Protein AF-A0A2H0X8S0-F1 (afdb_monomer_lite)

pLDDT: mean 93.12, std 5.33, range [63.56, 97.56]

Radius of gyration: 14.43 Å; chains: 1; bounding box: 30×30×34 Å

Sequence (84 aa):
MLEEAGIVVLPINRVSFWDSKILVDGPYSGLPYINLVGIAKKIAGRVRLSEEHEDFAWVKKEEGLNYDLTEVTRKALLVLREKI

Foldseek 3Di:
DCQFWVFDKDFPFFAQDKDWDQACDDPRHRDIDMDGDTDIDTDDGGTDGDPVDDDDDDDDLVCVCVDDDDPVVNVSSVSCSVVD

Organism: NCBI:txid1975086

Secondary structure (DSSP, 8-state):
-HHHHSEEEEEEEEEEEEEEEE--SSTTTTSEEEEEEEEEEEEEE-----TT-S------TTTGGGS---HHHHHHHHHHTTT-

InterPro domains:
  IPR015797 NUDIX hydrolase-like domain superfamily [SSF55811] (2-82)

Structure (mmCIF, N/CA/C/O backbone):
data_AF-A0A2H0X8S0-F1
#
_entry.id   AF-A0A2H0X8S0-F1
#
loop_
_atom_site.group_PDB
_atom_site.id
_atom_site.type_symbol
_atom_site.label_atom_id
_atom_site.label_alt_id
_atom_site.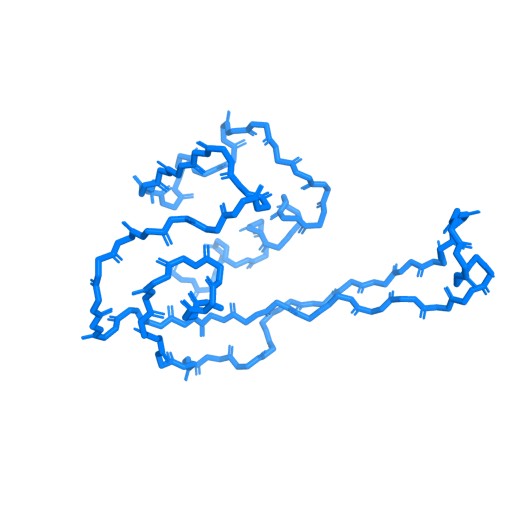label_comp_id
_atom_site.label_asym_id
_atom_site.label_entity_id
_atom_site.label_seq_id
_atom_site.pdbx_PDB_ins_code
_atom_site.Cartn_x
_atom_site.Cartn_y
_atom_site.Cartn_z
_atom_site.occupancy
_atom_site.B_iso_or_equiv
_atom_site.auth_seq_id
_atom_site.auth_comp_id
_atom_site.auth_asym_id
_atom_site.auth_atom_id
_atom_site.pdbx_PDB_model_num
ATOM 1 N N . MET A 1 1 ? 2.033 7.741 4.487 1.00 87.50 1 MET A N 1
ATOM 2 C CA . MET A 1 1 ? 0.742 7.697 5.224 1.00 87.50 1 MET A CA 1
ATOM 3 C C . MET A 1 1 ? 0.311 9.060 5.732 1.00 87.50 1 MET A C 1
ATOM 5 O O . MET A 1 1 ? -0.829 9.418 5.480 1.00 87.50 1 MET A O 1
ATOM 9 N N . LEU A 1 2 ? 1.161 9.810 6.449 1.00 93.69 2 LEU A N 1
ATOM 10 C CA . LEU A 1 2 ? 0.773 11.152 6.894 1.00 93.69 2 LEU A CA 1
ATOM 11 C C . LEU A 1 2 ? 0.594 12.111 5.708 1.00 93.69 2 LEU A C 1
ATOM 13 O O . LEU A 1 2 ? -0.425 12.783 5.648 1.00 93.69 2 LEU A O 1
ATOM 17 N N . GLU A 1 3 ? 1.546 12.114 4.773 1.00 93.50 3 GLU A N 1
ATOM 18 C CA . GLU A 1 3 ? 1.512 12.940 3.556 1.00 93.50 3 GLU A CA 1
ATOM 19 C C . GLU A 1 3 ? 0.352 12.531 2.637 1.00 93.50 3 GLU A C 1
ATOM 21 O O . GLU A 1 3 ? -0.543 13.334 2.403 1.00 93.50 3 GLU A O 1
ATOM 26 N N . GLU A 1 4 ? 0.297 11.256 2.235 1.00 92.38 4 GLU A N 1
ATOM 27 C CA . GLU A 1 4 ? -0.732 10.777 1.294 1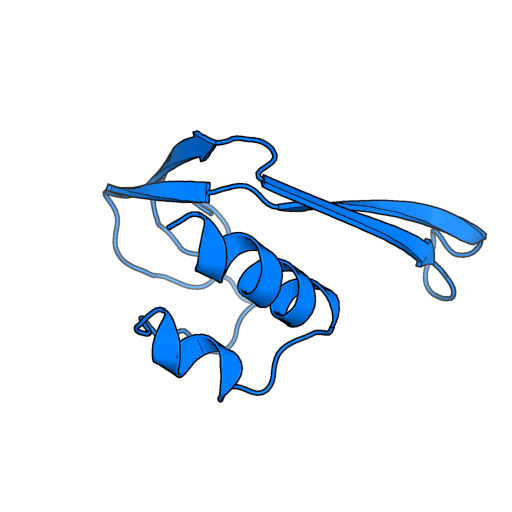.00 92.38 4 GLU A CA 1
ATOM 28 C C . GLU A 1 4 ? -2.165 10.704 1.835 1.00 92.38 4 GLU A C 1
ATOM 30 O O . GLU A 1 4 ? -3.118 10.785 1.067 1.00 92.38 4 GLU A O 1
ATOM 35 N N . ALA A 1 5 ? -2.350 10.472 3.139 1.00 95.38 5 ALA A N 1
ATOM 36 C CA . ALA A 1 5 ? -3.661 10.114 3.689 1.00 95.38 5 ALA A CA 1
ATOM 37 C C . ALA A 1 5 ? -4.019 10.827 5.002 1.00 95.38 5 ALA A C 1
ATOM 39 O O . ALA A 1 5 ? -5.071 10.544 5.577 1.00 95.38 5 ALA A O 1
ATOM 40 N N . GLY A 1 6 ? -3.172 11.716 5.531 1.00 95.94 6 GLY A N 1
ATOM 41 C CA . GLY A 1 6 ? -3.466 12.488 6.746 1.00 95.94 6 GLY A CA 1
ATOM 42 C C . GLY A 1 6 ? -3.558 11.664 8.040 1.00 95.94 6 GLY A C 1
ATOM 43 O O . GLY A 1 6 ? -4.029 12.164 9.067 1.00 95.94 6 GLY A O 1
ATOM 44 N N . ILE A 1 7 ? -3.125 10.398 8.021 1.00 96.94 7 ILE A N 1
ATOM 45 C CA . ILE A 1 7 ? -3.204 9.497 9.178 1.00 96.94 7 ILE A CA 1
ATOM 46 C C . ILE A 1 7 ? -1.832 9.176 9.760 1.00 96.94 7 ILE A C 1
ATOM 48 O O . ILE A 1 7 ? -0.857 8.925 9.050 1.00 96.94 7 ILE A O 1
ATOM 52 N N . VAL A 1 8 ? -1.791 9.114 11.091 1.00 96.75 8 VAL A N 1
ATOM 53 C CA . VAL A 1 8 ? -0.614 8.666 11.836 1.00 96.75 8 VAL A CA 1
ATOM 54 C C . VAL A 1 8 ? -0.766 7.178 12.116 1.00 96.75 8 VAL A C 1
ATOM 56 O O . VAL A 1 8 ? -1.780 6.734 12.671 1.00 96.75 8 VAL A O 1
ATOM 59 N N . VAL A 1 9 ? 0.253 6.411 11.741 1.00 96.25 9 VAL A N 1
ATOM 60 C CA . VAL A 1 9 ? 0.278 4.957 11.890 1.00 96.25 9 VAL A CA 1
ATOM 61 C C . VAL A 1 9 ? 1.481 4.516 12.715 1.00 96.25 9 VAL A C 1
ATOM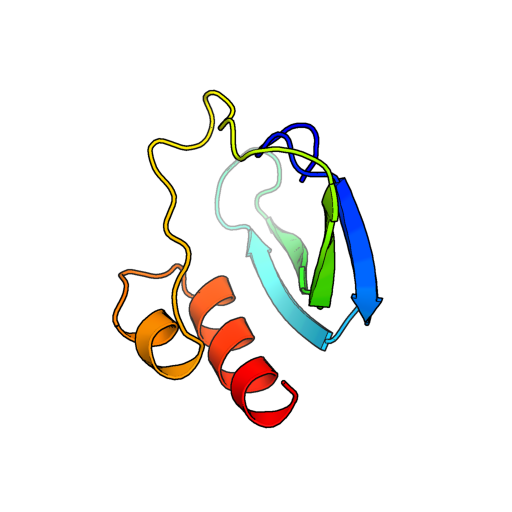 63 O O . VAL A 1 9 ? 2.554 5.107 12.631 1.00 96.25 9 VAL A O 1
ATOM 66 N N . LEU A 1 10 ? 1.301 3.451 13.491 1.00 96.50 10 LEU A N 1
ATOM 67 C CA . LEU A 1 10 ? 2.372 2.741 14.176 1.00 96.50 10 LEU A CA 1
ATOM 68 C C . LEU A 1 10 ? 2.644 1.424 13.431 1.00 96.50 10 LEU A C 1
ATOM 70 O O . LEU A 1 10 ? 1.733 0.592 13.353 1.00 96.50 10 LEU A O 1
ATOM 74 N N . PRO A 1 11 ? 3.851 1.201 12.881 1.00 94.38 11 PRO A N 1
ATOM 75 C CA . PRO A 1 11 ? 4.197 -0.072 12.254 1.00 94.38 11 PRO A CA 1
ATOM 76 C C . PRO A 1 11 ? 4.155 -1.214 13.278 1.00 94.38 11 PRO A C 1
ATOM 78 O O . PRO A 1 11 ? 4.865 -1.165 14.280 1.00 94.38 11 PRO A O 1
ATOM 81 N N . ILE A 1 12 ? 3.346 -2.245 13.018 1.00 93.94 12 ILE A N 1
ATOM 82 C CA . ILE A 1 12 ? 3.312 -3.487 13.808 1.00 93.94 12 ILE A CA 1
ATOM 83 C C . ILE A 1 12 ? 4.343 -4.471 13.252 1.00 93.94 12 ILE A C 1
ATOM 85 O O . ILE A 1 12 ? 5.105 -5.074 14.000 1.00 93.94 12 ILE A O 1
ATOM 89 N N . ASN A 1 13 ? 4.390 -4.606 11.925 1.00 91.88 13 ASN A N 1
ATOM 90 C CA . ASN A 1 13 ? 5.391 -5.401 11.229 1.00 91.88 13 ASN A CA 1
ATOM 91 C C . ASN A 1 13 ? 5.890 -4.623 10.009 1.00 91.88 13 ASN A C 1
ATOM 93 O O . ASN A 1 13 ? 5.109 -4.264 9.130 1.00 91.88 13 ASN A O 1
ATOM 97 N N . ARG A 1 14 ? 7.197 -4.355 9.965 1.00 89.62 14 ARG A N 1
ATOM 98 C CA . ARG A 1 14 ? 7.811 -3.506 8.935 1.00 89.62 14 ARG A CA 1
ATOM 99 C C . ARG A 1 14 ? 7.871 -4.181 7.564 1.00 89.62 14 ARG A C 1
ATOM 101 O O . ARG A 1 14 ? 7.755 -3.480 6.569 1.00 89.62 14 ARG A O 1
ATOM 108 N N . VAL A 1 15 ? 8.018 -5.508 7.511 1.00 92.56 15 VAL A N 1
ATOM 109 C CA . VAL A 1 15 ? 8.077 -6.270 6.253 1.00 92.56 15 VAL A CA 1
ATOM 110 C C . VAL A 1 15 ? 7.300 -7.570 6.421 1.00 92.56 15 VAL A C 1
ATOM 112 O O . VAL A 1 15 ? 7.765 -8.538 7.015 1.00 92.56 15 VAL A O 1
ATOM 115 N N . SER A 1 16 ? 6.077 -7.577 5.908 1.00 91.88 16 SER A N 1
ATOM 116 C CA . SER A 1 16 ? 5.162 -8.721 5.971 1.00 91.88 16 SER A CA 1
ATOM 117 C C . SER A 1 16 ? 5.011 -9.433 4.627 1.00 91.88 16 SER A C 1
ATOM 119 O O . SER A 1 16 ? 4.695 -10.628 4.607 1.00 91.88 16 SER A O 1
ATOM 121 N N . PHE A 1 17 ? 5.267 -8.708 3.538 1.00 94.00 17 PHE A N 1
ATOM 122 C CA . PHE A 1 17 ? 5.338 -9.185 2.164 1.00 94.00 17 PHE A CA 1
ATOM 123 C C . PHE A 1 17 ? 6.352 -8.332 1.391 1.00 94.00 17 PHE A C 1
ATOM 125 O O . PHE A 1 17 ? 6.524 -7.147 1.687 1.00 94.00 17 PHE A O 1
ATOM 132 N N . TRP A 1 18 ? 7.016 -8.936 0.413 1.00 94.81 18 TRP A N 1
ATOM 133 C CA . TRP A 1 18 ? 7.850 -8.226 -0.542 1.00 94.81 18 TRP A CA 1
ATOM 134 C C . TRP A 1 18 ? 7.657 -8.824 -1.934 1.00 94.81 18 TRP A C 1
ATOM 136 O O . TRP A 1 18 ? 7.366 -10.011 -2.066 1.00 94.81 18 TRP A O 1
ATOM 146 N N . ASP A 1 19 ? 7.815 -7.987 -2.952 1.00 95.00 19 ASP A N 1
ATOM 147 C CA . ASP A 1 19 ? 7.828 -8.387 -4.360 1.00 95.00 19 ASP A CA 1
ATOM 148 C C . ASP A 1 19 ? 8.886 -7.560 -5.089 1.00 95.00 19 ASP A C 1
ATOM 150 O O . ASP A 1 19 ? 9.257 -6.474 -4.631 1.00 95.00 19 ASP A O 1
ATOM 154 N N . SER A 1 20 ? 9.366 -8.036 -6.228 1.00 95.12 20 SER A N 1
ATOM 155 C CA . SER A 1 20 ? 10.284 -7.270 -7.061 1.00 95.12 20 SER A CA 1
ATOM 156 C C . SER A 1 20 ? 9.960 -7.412 -8.538 1.00 95.12 20 SER A C 1
ATOM 158 O O . SER A 1 20 ? 9.419 -8.413 -9.000 1.00 95.12 20 SER A O 1
ATOM 160 N N . LYS A 1 21 ? 10.284 -6.367 -9.295 1.00 94.06 21 LYS A N 1
ATOM 161 C CA . LYS A 1 21 ? 10.178 -6.362 -10.754 1.00 94.06 21 LYS A CA 1
ATOM 162 C C . LYS A 1 21 ? 11.275 -5.502 -11.357 1.00 94.06 21 LYS A C 1
ATOM 164 O O . LYS A 1 21 ? 11.803 -4.613 -10.692 1.00 94.06 21 LYS A O 1
ATOM 169 N N . ILE A 1 22 ? 11.590 -5.742 -12.623 1.00 96.25 22 ILE A N 1
ATOM 170 C CA . ILE A 1 22 ? 12.370 -4.790 -13.412 1.00 96.25 22 ILE A CA 1
ATOM 171 C C . ILE A 1 22 ? 11.408 -3.720 -13.925 1.00 96.25 22 ILE A C 1
ATOM 173 O O . ILE A 1 22 ? 10.336 -4.046 -14.440 1.00 96.25 22 ILE A O 1
ATOM 177 N N . LEU A 1 23 ? 11.759 -2.448 -13.747 1.00 94.94 23 LEU A N 1
ATOM 178 C CA . LEU A 1 23 ? 10.986 -1.357 -14.333 1.00 94.94 23 LEU A CA 1
ATOM 179 C C . LEU A 1 23 ? 11.182 -1.365 -15.844 1.00 94.94 23 LEU A C 1
ATOM 181 O O . LEU A 1 23 ? 12.310 -1.415 -16.324 1.00 94.94 23 LEU A O 1
ATOM 185 N N . VAL A 1 24 ? 10.082 -1.322 -16.585 1.00 95.19 24 VAL A N 1
ATOM 186 C CA . VAL A 1 24 ? 10.109 -1.320 -18.054 1.00 95.19 24 VAL A CA 1
ATOM 187 C C . VAL A 1 24 ? 9.994 0.090 -18.630 1.00 95.19 24 VAL A C 1
ATOM 189 O O . VAL A 1 24 ? 10.523 0.345 -19.706 1.00 95.19 24 VAL A O 1
ATOM 192 N N . ASP A 1 25 ? 9.443 1.032 -17.862 1.00 93.69 25 ASP A N 1
ATOM 193 C CA . ASP A 1 25 ? 9.169 2.400 -18.300 1.00 93.69 25 ASP A CA 1
ATOM 194 C C . ASP A 1 25 ? 9.682 3.448 -17.299 1.00 93.69 25 ASP A C 1
ATOM 196 O O . ASP A 1 25 ? 9.938 3.157 -16.126 1.00 93.69 25 ASP A O 1
ATOM 200 N N . GLY A 1 26 ? 9.795 4.694 -17.767 1.00 94.38 26 GLY A N 1
ATOM 201 C CA . GLY A 1 26 ? 10.200 5.849 -16.964 1.00 94.38 26 GLY A CA 1
ATOM 202 C C . GLY A 1 26 ? 11.720 6.023 -16.819 1.00 94.38 26 GLY A C 1
ATOM 203 O O . GLY A 1 26 ? 12.503 5.263 -17.392 1.00 94.38 26 GLY A O 1
ATOM 204 N N . PRO A 1 27 ? 12.167 7.029 -16.043 1.00 95.62 27 PRO A N 1
ATOM 205 C CA . PRO A 1 27 ? 13.586 7.386 -15.916 1.00 95.62 27 PRO A CA 1
ATOM 206 C C . PRO A 1 27 ? 14.451 6.290 -15.274 1.00 95.62 27 PRO A C 1
ATOM 208 O O . PRO A 1 27 ? 15.673 6.346 -15.361 1.00 95.62 27 PRO A O 1
ATOM 211 N N . TYR A 1 28 ? 13.823 5.297 -14.642 1.00 94.81 28 TYR A N 1
ATOM 212 C CA . TYR A 1 28 ? 14.484 4.173 -13.979 1.00 94.81 28 TYR A CA 1
ATOM 213 C C . TYR A 1 28 ? 14.287 2.843 -14.723 1.00 94.81 28 TYR A C 1
ATOM 215 O O . TYR A 1 28 ? 14.463 1.777 -14.131 1.00 94.81 28 TYR A O 1
ATOM 223 N N . SER A 1 29 ? 13.899 2.888 -16.003 1.00 97.12 29 SER A N 1
ATOM 224 C CA . SER A 1 29 ? 13.754 1.685 -16.828 1.00 97.12 29 SER A CA 1
ATOM 225 C C . SER A 1 29 ? 15.049 0.857 -16.842 1.00 97.12 29 SER A C 1
ATOM 227 O O . SER A 1 29 ? 16.157 1.394 -16.883 1.00 97.12 29 SER A O 1
ATOM 229 N N . GLY A 1 30 ? 14.906 -0.465 -16.759 1.00 97.19 30 GLY A N 1
ATOM 230 C CA . GLY A 1 30 ? 15.999 -1.433 -16.671 1.00 97.19 30 GLY A CA 1
ATOM 231 C C . GLY A 1 30 ? 16.508 -1.703 -15.251 1.00 97.19 30 GLY A C 1
ATOM 232 O O . GLY A 1 30 ? 17.288 -2.636 -15.063 1.00 97.19 30 GLY A O 1
ATOM 233 N N . LEU A 1 31 ? 16.065 -0.943 -14.241 1.00 97.56 31 LEU A N 1
ATOM 234 C CA . LEU A 1 31 ? 16.508 -1.124 -12.857 1.00 97.56 31 LEU A CA 1
ATOM 235 C C . LEU A 1 31 ? 15.574 -2.039 -12.048 1.00 97.56 31 LEU A C 1
ATOM 237 O O . LEU A 1 31 ? 14.357 -2.052 -12.276 1.00 97.56 31 LEU A O 1
ATOM 241 N N . PRO A 1 32 ? 16.118 -2.794 -11.070 1.00 96.50 32 PRO A N 1
ATOM 242 C CA . PRO A 1 32 ? 15.306 -3.548 -10.131 1.00 96.50 32 PRO A CA 1
ATOM 243 C C . PRO A 1 32 ? 14.553 -2.601 -9.198 1.00 96.50 32 PRO A C 1
ATOM 245 O O . PRO A 1 32 ? 15.124 -1.690 -8.600 1.00 96.50 32 PRO A O 1
ATOM 248 N N . TYR A 1 33 ? 13.267 -2.872 -9.029 1.00 95.31 33 TYR A N 1
ATOM 249 C CA . TYR A 1 33 ? 12.390 -2.181 -8.102 1.00 95.31 33 TYR A CA 1
ATOM 250 C C . TYR A 1 33 ? 11.821 -3.176 -7.098 1.00 95.31 33 TYR A C 1
ATOM 252 O O . TYR A 1 33 ? 11.292 -4.223 -7.480 1.00 95.31 33 TYR A O 1
ATOM 260 N N . ILE A 1 34 ? 11.946 -2.850 -5.813 1.00 95.38 34 ILE A N 1
ATOM 261 C CA . ILE A 1 34 ? 11.543 -3.715 -4.703 1.00 95.38 34 ILE A CA 1
ATOM 262 C C . ILE A 1 34 ? 10.373 -3.060 -3.975 1.00 95.38 34 ILE A C 1
ATOM 264 O O . ILE A 1 34 ? 10.495 -1.953 -3.455 1.00 95.38 34 ILE A O 1
ATOM 268 N N . ASN A 1 35 ? 9.255 -3.775 -3.900 1.00 94.50 35 ASN A N 1
ATOM 269 C CA . ASN A 1 35 ? 8.102 -3.411 -3.091 1.00 94.50 35 ASN A CA 1
ATOM 270 C C . ASN A 1 35 ? 8.223 -4.057 -1.715 1.00 94.50 3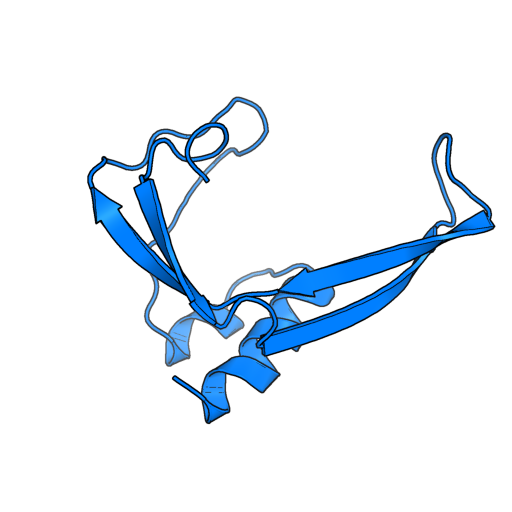5 ASN A C 1
ATOM 272 O O . ASN A 1 35 ? 8.332 -5.278 -1.614 1.00 94.50 35 ASN A O 1
ATOM 276 N N . LEU A 1 36 ? 8.141 -3.254 -0.658 1.00 95.50 36 LEU A N 1
ATOM 277 C CA . LEU A 1 36 ? 8.088 -3.730 0.723 1.00 95.50 36 LEU A CA 1
ATOM 278 C C . LEU A 1 36 ? 6.741 -3.344 1.327 1.00 95.50 36 LEU A C 1
ATOM 280 O O . LEU A 1 36 ? 6.406 -2.164 1.397 1.00 95.50 36 LEU A O 1
ATOM 284 N N . VAL A 1 37 ? 5.976 -4.335 1.781 1.00 94.75 37 VAL A N 1
ATOM 285 C CA . VAL A 1 37 ? 4.653 -4.118 2.372 1.00 94.75 37 VAL A CA 1
ATOM 286 C C . VAL A 1 37 ? 4.677 -4.496 3.847 1.00 94.75 37 VAL A C 1
ATOM 288 O O . VAL A 1 37 ? 4.999 -5.629 4.217 1.00 94.75 37 VAL A O 1
ATOM 291 N N . GLY A 1 38 ? 4.317 -3.534 4.694 1.00 93.62 38 GLY A N 1
ATOM 292 C CA . GLY A 1 38 ? 4.201 -3.693 6.141 1.00 93.62 38 GLY A CA 1
ATOM 293 C C . GLY A 1 38 ? 2.753 -3.663 6.630 1.00 93.62 38 GLY A C 1
ATOM 294 O O . GLY A 1 38 ? 1.839 -3.263 5.913 1.00 93.62 38 GLY A O 1
ATOM 295 N N . ILE A 1 39 ? 2.558 -4.059 7.886 1.00 93.38 39 ILE A N 1
ATOM 296 C CA . ILE A 1 39 ? 1.292 -3.920 8.613 1.00 93.38 39 ILE A CA 1
ATOM 297 C C . ILE A 1 39 ? 1.459 -2.787 9.619 1.00 93.38 39 ILE A C 1
ATOM 299 O O . ILE A 1 39 ? 2.410 -2.780 10.408 1.00 93.38 39 ILE A O 1
ATOM 303 N N . ALA A 1 40 ? 0.514 -1.853 9.635 1.00 94.06 40 ALA A N 1
ATOM 304 C CA . ALA A 1 40 ? 0.507 -0.748 10.579 1.00 94.06 40 ALA A CA 1
ATOM 305 C C . ALA A 1 40 ? -0.879 -0.554 11.196 1.00 94.06 40 ALA A C 1
ATOM 307 O O . ALA A 1 40 ? -1.904 -0.820 10.570 1.00 94.06 40 ALA A O 1
ATOM 308 N N . LYS A 1 41 ? -0.905 -0.062 12.434 1.00 94.94 41 LYS A N 1
ATOM 309 C CA . LYS A 1 41 ? -2.129 0.315 13.139 1.00 94.94 41 LYS A CA 1
ATOM 310 C C . LYS A 1 41 ? -2.304 1.822 13.081 1.00 94.94 41 LYS A C 1
ATOM 312 O O . LYS A 1 41 ? -1.389 2.562 13.434 1.00 94.94 41 LYS A O 1
ATOM 317 N N . LYS A 1 42 ? -3.491 2.289 12.695 1.00 95.31 42 LYS A N 1
ATOM 318 C CA . LYS A 1 42 ? -3.859 3.703 12.824 1.00 95.31 42 LYS A CA 1
ATOM 319 C C . LYS A 1 42 ? -3.925 4.087 14.304 1.00 95.31 42 LYS A C 1
ATOM 321 O O . LYS A 1 42 ? -4.622 3.429 15.073 1.00 95.31 42 LYS A O 1
ATOM 326 N N . ILE A 1 43 ? -3.236 5.163 14.684 1.00 97.25 43 ILE A N 1
ATOM 327 C CA . ILE A 1 43 ? -3.232 5.678 16.064 1.00 97.25 43 ILE A CA 1
ATOM 328 C C . ILE A 1 43 ? -3.867 7.065 16.189 1.00 97.25 43 ILE A C 1
ATOM 330 O O . ILE A 1 43 ? -4.426 7.381 17.232 1.00 97.25 43 ILE A O 1
ATOM 334 N N . ALA A 1 44 ? -3.845 7.877 15.128 1.00 96.75 44 ALA A N 1
ATOM 335 C CA . ALA A 1 44 ? -4.454 9.206 15.115 1.00 96.75 44 ALA A CA 1
ATOM 336 C C . ALA A 1 44 ? -4.782 9.669 13.682 1.00 96.75 44 ALA A C 1
ATOM 338 O O . ALA A 1 44 ? -4.506 8.966 12.707 1.00 96.75 44 ALA A O 1
ATOM 339 N N . GLY A 1 45 ? -5.386 10.854 13.565 1.00 94.69 45 GLY A N 1
ATOM 340 C CA . GLY A 1 45 ? -5.720 11.492 12.288 1.00 94.69 45 GLY A CA 1
ATOM 341 C C . GLY A 1 45 ? -7.063 11.056 11.693 1.00 94.69 45 GLY A C 1
ATOM 342 O O . GLY A 1 45 ? -7.691 10.085 12.137 1.00 94.69 45 GLY A O 1
ATOM 343 N N . ARG A 1 46 ? -7.503 11.800 10.679 1.00 94.44 46 ARG A N 1
ATOM 344 C CA . ARG A 1 46 ? -8.655 11.503 9.813 1.00 94.44 46 ARG A CA 1
ATOM 345 C C . ARG A 1 46 ? -8.141 11.416 8.380 1.00 94.44 46 ARG A C 1
ATOM 347 O O . ARG A 1 46 ? -7.163 12.086 8.067 1.00 94.44 46 ARG A O 1
ATOM 354 N N . VAL A 1 47 ? -8.777 10.591 7.550 1.00 96.06 47 VAL A N 1
ATOM 355 C CA . VAL A 1 47 ? -8.330 10.439 6.163 1.00 96.06 47 VAL A CA 1
ATOM 356 C C . VAL A 1 47 ? -8.526 11.757 5.424 1.00 96.06 47 VAL A C 1
ATOM 358 O O . VAL A 1 47 ? -9.626 12.308 5.419 1.00 96.06 47 VAL A O 1
ATOM 361 N N . ARG A 1 48 ? -7.441 12.261 4.843 1.00 95.69 48 ARG A N 1
ATOM 362 C CA . ARG A 1 48 ? -7.418 13.386 3.912 1.00 95.69 48 ARG A CA 1
ATOM 363 C C . ARG A 1 48 ? -6.396 13.038 2.843 1.00 95.69 48 ARG A C 1
ATOM 365 O O . ARG A 1 48 ? -5.215 12.950 3.163 1.00 95.69 48 ARG A O 1
ATOM 372 N N . LEU A 1 49 ? -6.878 12.787 1.634 1.00 96.06 49 LEU A N 1
ATOM 373 C CA . LEU A 1 49 ? -6.040 12.353 0.525 1.00 96.06 49 LEU A CA 1
ATOM 374 C C . LEU A 1 49 ? -5.234 13.523 -0.045 1.00 96.06 49 LEU A C 1
ATOM 376 O O . LEU A 1 49 ? -5.704 14.667 -0.035 1.00 96.06 49 LEU A O 1
ATOM 380 N N . SER A 1 50 ? -4.016 13.222 -0.486 1.00 95.38 50 SER A N 1
ATOM 381 C CA . SER A 1 50 ? -3.218 14.081 -1.360 1.00 95.38 50 SER A CA 1
ATOM 382 C C . SER A 1 50 ? -3.811 14.106 -2.777 1.00 95.38 50 SER A C 1
ATOM 384 O O . SER A 1 50 ? -4.770 13.398 -3.080 1.00 95.38 50 SER A O 1
ATOM 386 N N . GLU A 1 51 ? -3.225 14.908 -3.666 1.00 95.25 51 GLU A N 1
ATOM 387 C CA . GLU A 1 51 ? -3.618 14.960 -5.082 1.00 95.25 51 GLU A CA 1
ATOM 388 C C . GLU A 1 51 ? -3.270 13.671 -5.855 1.00 95.25 51 GLU A C 1
ATOM 390 O O . GLU A 1 51 ? -3.742 13.486 -6.973 1.00 95.25 51 GLU A O 1
ATOM 395 N N . GLU A 1 52 ? -2.484 12.757 -5.268 1.00 93.44 52 GLU A N 1
ATOM 396 C CA . GLU A 1 52 ? -2.114 11.473 -5.885 1.00 93.44 52 GLU A CA 1
ATOM 397 C C . GLU A 1 52 ? -3.235 10.420 -5.821 1.00 93.44 52 GLU A C 1
ATOM 399 O O . GLU A 1 52 ? -3.136 9.353 -6.437 1.00 93.44 52 GLU A O 1
ATOM 404 N N . HIS A 1 53 ? -4.301 10.685 -5.060 1.00 93.94 53 HIS A N 1
ATOM 405 C CA . HIS A 1 53 ? -5.363 9.722 -4.790 1.00 93.94 53 HIS A CA 1
ATOM 406 C C . HIS A 1 53 ? -6.753 10.356 -4.911 1.00 93.94 53 HIS A C 1
ATOM 408 O O . HIS A 1 53 ? -7.026 11.406 -4.338 1.00 93.94 53 HIS A O 1
ATOM 414 N N . GLU A 1 54 ? -7.659 9.673 -5.613 1.00 95.56 54 GLU A N 1
ATOM 415 C CA . GLU A 1 54 ? -9.013 10.180 -5.877 1.00 95.56 54 GLU A CA 1
ATOM 416 C C . GLU A 1 54 ? -10.036 9.777 -4.803 1.00 95.56 54 GLU A C 1
ATOM 418 O O . GLU A 1 54 ? -10.972 10.530 -4.537 1.00 95.56 54 GLU A O 1
ATOM 423 N N . ASP A 1 55 ? -9.875 8.606 -4.175 1.00 95.69 55 ASP A N 1
ATOM 424 C CA . ASP A 1 55 ? -10.848 8.070 -3.215 1.00 95.69 55 ASP A CA 1
ATOM 425 C C . ASP A 1 55 ? -10.216 7.100 -2.196 1.00 95.69 55 ASP A C 1
ATOM 427 O O . ASP A 1 55 ? -9.083 6.637 -2.356 1.00 95.69 55 ASP A O 1
ATOM 431 N N . PHE A 1 56 ? -10.947 6.793 -1.120 1.00 95.56 56 PHE A N 1
ATOM 432 C CA . PHE A 1 56 ? -10.577 5.789 -0.129 1.00 95.56 56 PHE A CA 1
ATOM 433 C C . PHE A 1 56 ? -11.792 5.039 0.428 1.00 95.56 56 PHE A C 1
ATOM 435 O O . PHE A 1 56 ? -12.870 5.592 0.627 1.00 95.56 56 PHE A O 1
ATOM 442 N N . ALA A 1 57 ? -11.572 3.785 0.823 1.00 95.25 57 ALA A N 1
ATOM 443 C CA . ALA A 1 57 ? -12.554 3.001 1.560 1.00 95.25 57 ALA A CA 1
ATOM 444 C C . ALA A 1 57 ? -11.898 2.245 2.720 1.00 95.25 57 ALA A C 1
ATOM 446 O O . ALA A 1 57 ? -10.832 1.644 2.575 1.00 95.25 57 ALA A O 1
ATOM 447 N N . TRP A 1 58 ? -12.560 2.242 3.879 1.00 94.62 58 TRP A N 1
ATOM 448 C CA . TRP A 1 58 ? -12.259 1.283 4.940 1.00 94.62 58 TRP A CA 1
ATOM 449 C C . TRP A 1 58 ? -13.034 0.005 4.656 1.00 94.62 58 TRP A C 1
ATOM 451 O O . TRP A 1 58 ? -14.262 0.016 4.664 1.00 94.62 58 TRP A O 1
ATOM 461 N N . VAL A 1 59 ? -12.317 -1.084 4.416 1.00 93.94 59 VAL A N 1
ATOM 462 C CA . VAL A 1 59 ? -12.905 -2.363 4.008 1.00 93.94 59 VAL A CA 1
ATOM 463 C C . VAL A 1 59 ? -12.588 -3.436 5.028 1.00 93.94 59 VAL A C 1
ATOM 465 O O . VAL A 1 59 ? -11.542 -3.389 5.689 1.00 93.94 59 VAL A O 1
ATOM 468 N N . LYS A 1 60 ? -13.470 -4.429 5.153 1.00 90.81 60 LYS A N 1
ATOM 469 C CA . LYS A 1 60 ? -13.109 -5.633 5.892 1.00 90.81 60 LYS A CA 1
ATOM 470 C C . LYS A 1 60 ? -12.099 -6.447 5.095 1.00 90.81 60 LYS A C 1
ATOM 472 O O . LYS A 1 60 ? -12.004 -6.371 3.869 1.00 90.81 60 LYS A O 1
ATOM 477 N N . LYS A 1 61 ? -11.343 -7.264 5.816 1.00 86.69 61 LYS A N 1
ATOM 478 C CA . LYS A 1 61 ? -10.277 -8.107 5.272 1.00 86.69 61 LYS A CA 1
ATOM 479 C C . LYS A 1 61 ? -10.785 -9.034 4.158 1.00 86.69 61 LYS A C 1
ATOM 481 O O . LYS A 1 61 ? -10.112 -9.217 3.149 1.00 86.69 61 LYS A O 1
ATOM 486 N N . GLU A 1 62 ? -11.973 -9.595 4.342 1.00 88.19 62 GLU A N 1
ATOM 487 C CA . GLU A 1 62 ? -12.660 -10.487 3.410 1.00 88.19 62 GLU A CA 1
ATOM 488 C C . GLU A 1 62 ? -13.206 -9.775 2.163 1.00 88.19 62 GLU A C 1
ATOM 490 O O . GLU A 1 62 ? -13.353 -10.403 1.118 1.00 88.19 62 GLU A O 1
ATOM 495 N N . GLU A 1 63 ? -13.451 -8.467 2.244 1.00 92.50 63 GLU A N 1
ATOM 496 C CA . GLU A 1 63 ? -14.001 -7.662 1.147 1.00 92.50 63 GLU A CA 1
ATOM 497 C C . GLU A 1 63 ? -12.904 -7.065 0.261 1.00 92.50 63 GLU A C 1
ATOM 499 O O . GLU A 1 63 ? -13.143 -6.786 -0.911 1.00 92.50 63 GLU A O 1
ATOM 504 N N . GLY A 1 64 ? -11.687 -6.893 0.790 1.00 91.81 64 GLY A N 1
ATOM 505 C CA . GLY A 1 64 ? -10.613 -6.178 0.098 1.00 91.81 64 GLY A CA 1
ATOM 506 C C . GLY A 1 64 ? -10.261 -6.747 -1.282 1.00 91.81 64 GLY A C 1
ATOM 507 O O . GLY A 1 64 ? -9.990 -5.985 -2.202 1.00 91.81 64 GLY A O 1
ATOM 508 N N . LEU A 1 65 ? -10.322 -8.072 -1.469 1.00 93.44 65 LEU A N 1
ATOM 509 C CA . LEU A 1 65 ? -10.008 -8.716 -2.756 1.00 93.44 65 LEU A CA 1
ATOM 510 C C . LEU A 1 65 ? -11.075 -8.507 -3.845 1.00 93.44 65 LEU A C 1
ATOM 512 O O . LEU A 1 65 ? -10.784 -8.792 -5.011 1.00 93.44 65 LEU A O 1
ATOM 516 N N . ASN A 1 66 ? -12.262 -8.011 -3.479 1.00 95.44 66 ASN A N 1
ATOM 517 C CA . ASN A 1 66 ? -13.357 -7.716 -4.408 1.00 95.44 66 ASN A CA 1
ATOM 518 C C . ASN A 1 66 ? -13.155 -6.393 -5.161 1.00 95.44 66 ASN A C 1
ATOM 520 O O . ASN A 1 66 ? -13.883 -6.120 -6.111 1.00 95.44 66 ASN A O 1
ATOM 524 N N . TYR A 1 67 ? -12.183 -5.578 -4.747 1.00 95.81 67 TYR A N 1
ATOM 525 C CA . TYR A 1 67 ? -11.837 -4.333 -5.421 1.00 95.81 67 TYR A CA 1
ATOM 526 C C . TYR A 1 67 ? -10.950 -4.586 -6.645 1.00 95.81 67 TYR A C 1
ATOM 528 O O . TYR A 1 67 ? -10.268 -5.618 -6.754 1.00 95.81 67 TYR A O 1
ATOM 536 N N . ASP A 1 68 ? -10.935 -3.611 -7.554 1.00 95.62 68 ASP A N 1
ATOM 537 C CA . ASP A 1 68 ? -9.922 -3.539 -8.598 1.00 95.62 68 ASP A CA 1
ATOM 538 C C . ASP A 1 68 ? -8.607 -3.063 -7.974 1.00 95.62 68 ASP A C 1
ATOM 540 O O . ASP A 1 68 ? -8.470 -1.928 -7.520 1.00 95.62 68 ASP A O 1
ATOM 544 N N . LEU A 1 69 ? -7.666 -3.990 -7.847 1.00 94.75 69 LEU A N 1
ATOM 545 C CA . LEU A 1 69 ? -6.419 -3.795 -7.127 1.00 94.75 69 LEU A CA 1
ATOM 546 C C . LEU A 1 69 ? -5.261 -3.967 -8.087 1.00 94.75 69 LEU A C 1
ATOM 548 O O . LEU A 1 69 ? -5.241 -4.912 -8.880 1.00 94.75 69 LEU A O 1
ATOM 552 N N . THR A 1 70 ? -4.229 -3.147 -7.899 1.00 93.75 70 THR A N 1
ATOM 553 C CA . THR A 1 70 ? -2.938 -3.400 -8.537 1.00 93.75 70 THR A CA 1
ATOM 554 C C . THR A 1 70 ? -2.423 -4.794 -8.169 1.00 93.75 70 THR A C 1
ATOM 556 O O . THR A 1 70 ? -2.709 -5.331 -7.091 1.00 93.75 70 THR A O 1
ATOM 559 N N . GLU A 1 71 ? -1.625 -5.384 -9.056 1.00 92.56 71 GLU A N 1
ATOM 560 C CA . GLU A 1 71 ? -1.088 -6.733 -8.871 1.00 92.56 71 GLU A CA 1
ATOM 561 C C . GLU A 1 71 ? -0.337 -6.881 -7.535 1.00 92.56 71 GLU A C 1
ATOM 563 O O . GLU A 1 71 ? -0.560 -7.844 -6.798 1.00 92.56 71 GLU A O 1
ATOM 568 N N . VAL A 1 72 ? 0.498 -5.896 -7.182 1.00 92.75 72 VAL A N 1
ATOM 569 C CA . VAL A 1 72 ? 1.271 -5.911 -5.931 1.00 92.75 72 VAL A CA 1
ATOM 570 C C . VAL A 1 72 ? 0.359 -5.853 -4.704 1.00 92.75 72 VAL 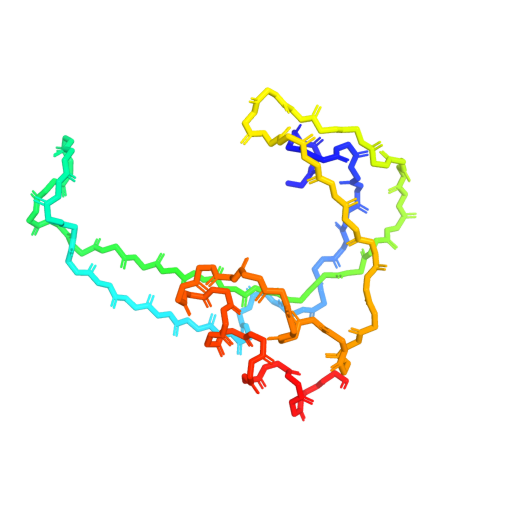A C 1
ATOM 572 O O . VAL A 1 72 ? 0.553 -6.624 -3.764 1.00 92.75 72 V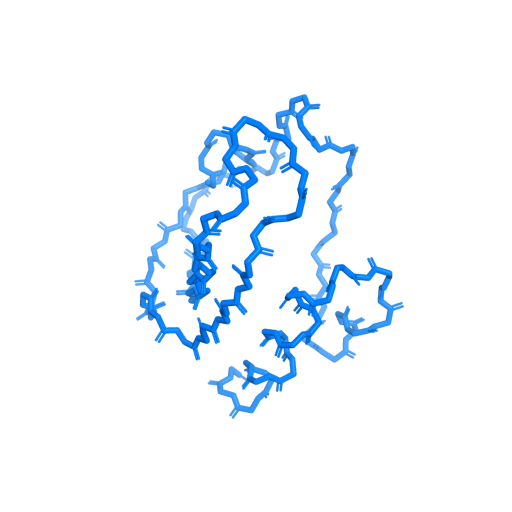AL A O 1
ATOM 575 N N . THR A 1 73 ? -0.679 -5.011 -4.725 1.00 94.25 73 THR A N 1
ATOM 576 C CA . THR A 1 73 ? -1.645 -4.907 -3.624 1.00 94.25 73 THR A CA 1
ATOM 577 C C . THR A 1 73 ? -2.441 -6.200 -3.476 1.00 94.25 73 THR A C 1
ATOM 579 O O . THR A 1 73 ? -2.621 -6.683 -2.358 1.00 94.25 73 THR A O 1
ATOM 582 N N . ARG A 1 74 ? -2.865 -6.812 -4.591 1.00 94.88 74 ARG A N 1
ATOM 583 C CA . ARG A 1 74 ? -3.581 -8.094 -4.580 1.00 94.88 74 ARG A CA 1
ATOM 584 C C . ARG A 1 74 ? -2.718 -9.216 -3.995 1.00 94.88 74 ARG A C 1
ATOM 586 O O . ARG A 1 74 ? -3.183 -9.922 -3.100 1.00 94.88 74 ARG A O 1
ATOM 593 N N . LYS A 1 75 ? -1.463 -9.361 -4.444 1.00 93.56 75 LYS A N 1
ATOM 594 C CA . LYS A 1 75 ? -0.509 -10.345 -3.895 1.00 93.56 75 LYS A CA 1
ATOM 595 C C . LYS A 1 75 ? -0.277 -10.130 -2.400 1.00 93.56 75 LYS A C 1
ATOM 597 O O . LYS A 1 75 ? -0.352 -11.082 -1.624 1.00 93.56 75 LYS A O 1
ATOM 602 N N . ALA A 1 76 ? -0.050 -8.882 -1.993 1.00 93.25 76 ALA A N 1
ATOM 603 C CA . ALA A 1 76 ? 0.154 -8.542 -0.594 1.00 93.25 76 ALA A CA 1
ATOM 604 C C . ALA A 1 76 ? -1.064 -8.924 0.255 1.00 93.25 76 ALA A C 1
ATOM 606 O O . ALA A 1 76 ? -0.909 -9.620 1.253 1.00 93.25 76 ALA A O 1
ATOM 607 N N . LEU A 1 77 ? -2.279 -8.545 -0.156 1.00 93.12 77 LEU A N 1
ATOM 608 C CA . LEU A 1 77 ? -3.496 -8.889 0.583 1.00 93.12 77 LEU A CA 1
ATOM 609 C C . LEU A 1 77 ? -3.702 -10.399 0.707 1.00 93.12 77 LEU A C 1
ATOM 611 O O . LEU A 1 77 ? -4.059 -10.847 1.791 1.00 93.12 77 LEU A O 1
ATOM 615 N N . LEU A 1 78 ? -3.427 -11.191 -0.335 1.00 92.19 78 LEU A N 1
ATOM 616 C CA . LEU A 1 78 ? -3.513 -12.656 -0.259 1.00 92.19 78 LEU A CA 1
ATOM 617 C C . LEU A 1 78 ? -2.579 -13.237 0.813 1.00 92.19 78 LEU A C 1
ATOM 619 O O . LEU A 1 78 ? -3.001 -14.085 1.594 1.00 92.19 78 LEU A O 1
ATOM 623 N N . VAL A 1 79 ? -1.337 -12.752 0.892 1.00 88.94 79 VAL A N 1
ATOM 624 C CA . VAL A 1 79 ? -0.354 -13.204 1.895 1.00 88.94 79 VAL A CA 1
ATOM 625 C C . VAL A 1 79 ? -0.718 -12.724 3.299 1.00 88.94 79 VAL A C 1
ATOM 627 O O . VAL A 1 79 ? -0.582 -13.461 4.276 1.00 88.94 79 VAL A O 1
ATOM 630 N N . LEU A 1 80 ? -1.166 -11.475 3.419 1.00 85.75 80 LEU A N 1
ATOM 631 C CA . LEU A 1 80 ? -1.511 -10.864 4.700 1.00 85.75 80 LEU A CA 1
ATOM 632 C C . LEU A 1 80 ? -2.819 -11.408 5.267 1.00 85.75 80 LEU A C 1
ATOM 634 O O . LEU A 1 80 ? -2.981 -11.434 6.486 1.00 85.75 80 LEU A O 1
ATOM 638 N N . ARG A 1 81 ? -3.729 -11.898 4.418 1.00 81.50 81 ARG A N 1
ATOM 639 C CA . ARG A 1 81 ? -4.986 -12.502 4.860 1.00 81.50 81 ARG A CA 1
ATOM 640 C C . ARG A 1 81 ? -4.764 -13.711 5.774 1.00 81.50 81 ARG A C 1
ATOM 642 O O . ARG A 1 81 ? -5.613 -13.998 6.600 1.00 81.50 81 ARG A O 1
ATOM 649 N N . GLU A 1 82 ? -3.632 -14.391 5.694 1.00 75.25 82 GLU A N 1
ATOM 650 C CA . GLU A 1 82 ? -3.340 -15.520 6.588 1.00 75.25 82 GLU A CA 1
ATOM 651 C C . GLU A 1 82 ? -2.651 -15.082 7.899 1.00 75.25 82 GLU A C 1
ATOM 653 O O . GLU A 1 82 ? -2.458 -15.893 8.799 1.00 75.25 82 GLU A O 1
ATOM 658 N N . LYS A 1 83 ? -2.267 -13.801 8.024 1.00 69.75 83 LYS A N 1
ATOM 659 C CA . LYS A 1 83 ? -1.463 -13.268 9.144 1.00 69.75 83 LYS A CA 1
ATOM 660 C C . LYS A 1 83 ? -2.208 -12.310 10.078 1.00 69.75 83 LYS A C 1
ATOM 662 O O . LYS A 1 83 ? -1.704 -12.045 11.168 1.00 69.75 83 LYS A O 1
ATOM 667 N N . ILE A 1 84 ? -3.326 -11.737 9.630 1.00 63.56 84 ILE A N 1
ATOM 668 C CA . ILE A 1 84 ? -4.102 -10.698 10.337 1.00 63.56 84 ILE A CA 1
ATOM 669 C C . ILE A 1 84 ? -5.449 -11.256 10.771 1.00 63.56 84 ILE A C 1
ATOM 671 O O . ILE A 1 84 ? -6.036 -11.998 9.959 1.00 63.56 84 ILE A O 1
#